Protein AF-A0AAU3N3F1-F1 (afdb_monomer)

Radius of gyration: 22.16 Å; Cα contacts (8 Å, |Δi|>4): 109; chains: 1; bounding box: 64×42×66 Å

pLDDT: mean 71.89, std 18.82, range [40.84, 93.44]

Sequence (134 aa):
MQTSRNPLARDHHVSRGAIRTAVADLLPEYTAADPPDALAPELPVVLDMPGKIADFLRASDLDDAERATLDQGVTVRRGQGYTLRVTAPPAIHRRLLDLCQSLDGTPGTSAVPAQRKARREYENRVNALATDTL

Structure (mmCIF, N/CA/C/O backbone):
data_AF-A0AAU3N3F1-F1
#
_entry.id   AF-A0AAU3N3F1-F1
#
loop_
_atom_site.group_PDB
_atom_site.id
_atom_site.type_symbol
_atom_site.label_atom_id
_atom_site.label_alt_id
_atom_site.label_comp_id
_atom_site.label_asym_id
_atom_site.label_entity_id
_atom_site.label_seq_id
_atom_site.pdbx_PDB_ins_code
_atom_site.Cartn_x
_atom_site.Cartn_y
_atom_site.Cartn_z
_atom_site.occupancy
_atom_site.B_iso_or_equiv
_atom_site.auth_seq_id
_atom_site.auth_comp_id
_atom_site.auth_asym_id
_atom_site.auth_atom_id
_atom_site.pdbx_PDB_model_num
ATOM 1 N N . MET A 1 1 ? -43.283 -17.626 -46.215 1.00 41.75 1 MET A N 1
ATOM 2 C CA . MET A 1 1 ? -41.964 -17.757 -46.868 1.00 41.75 1 MET A CA 1
ATOM 3 C C . MET A 1 1 ? -40.960 -16.935 -46.072 1.00 41.75 1 MET A C 1
ATOM 5 O O . MET A 1 1 ? -41.232 -15.772 -45.834 1.00 41.75 1 MET A O 1
ATOM 9 N N . GLN A 1 2 ? -39.887 -17.588 -45.612 1.00 44.38 2 GLN A N 1
ATOM 10 C CA . GLN A 1 2 ? -38.585 -17.046 -45.180 1.00 44.38 2 GLN A CA 1
ATOM 11 C C . GLN A 1 2 ? -38.541 -15.739 -44.365 1.00 44.38 2 GLN A C 1
ATOM 13 O O . GLN A 1 2 ? -38.460 -14.649 -44.919 1.00 44.38 2 GLN A O 1
ATOM 18 N N . THR A 1 3 ? -38.398 -15.870 -43.043 1.00 50.00 3 THR A N 1
ATOM 19 C CA . THR A 1 3 ? -37.544 -14.961 -42.267 1.00 50.00 3 THR A CA 1
ATOM 20 C C . THR A 1 3 ? -36.152 -15.583 -42.152 1.00 50.00 3 THR A C 1
ATOM 22 O O . THR A 1 3 ? -35.981 -16.787 -41.959 1.00 50.00 3 THR A O 1
ATOM 25 N N . SER A 1 4 ? -35.154 -14.751 -42.414 1.00 49.06 4 SER A N 1
ATOM 26 C CA . SER A 1 4 ? -33.762 -15.117 -42.638 1.00 49.06 4 SER A CA 1
ATOM 27 C C . SER A 1 4 ? -32.992 -15.282 -41.319 1.00 49.06 4 SER A C 1
ATOM 29 O O . SER A 1 4 ? -33.052 -14.415 -40.457 1.00 49.06 4 SER A O 1
ATOM 31 N N . ARG A 1 5 ? -32.280 -16.412 -41.214 1.00 48.22 5 ARG A N 1
ATOM 32 C CA . ARG A 1 5 ? -30.962 -16.671 -40.585 1.00 48.22 5 ARG A CA 1
ATOM 33 C C . ARG A 1 5 ? -30.561 -15.954 -39.269 1.00 48.22 5 ARG A C 1
ATOM 35 O O . ARG A 1 5 ? -30.106 -14.823 -39.292 1.00 48.22 5 ARG A O 1
ATOM 42 N N . ASN A 1 6 ? -30.616 -16.751 -38.190 1.00 43.47 6 ASN A N 1
ATOM 43 C CA . ASN A 1 6 ? -29.644 -17.073 -37.110 1.00 43.47 6 ASN A CA 1
ATOM 44 C C . ASN A 1 6 ? -28.723 -15.996 -36.446 1.00 43.47 6 ASN A C 1
ATOM 46 O O . ASN A 1 6 ? -28.201 -15.117 -37.123 1.00 43.47 6 ASN A O 1
ATOM 50 N N . PRO A 1 7 ? -28.441 -16.137 -35.125 1.00 50.94 7 PRO A N 1
ATOM 51 C CA . PRO A 1 7 ? -27.949 -15.125 -34.198 1.00 50.94 7 PRO A CA 1
ATOM 52 C C . PRO A 1 7 ? -26.419 -15.088 -34.104 1.00 50.94 7 PRO A C 1
ATOM 54 O O . PRO A 1 7 ? -25.727 -16.044 -34.457 1.00 50.94 7 PRO A O 1
ATOM 57 N N . LEU A 1 8 ? -25.897 -14.022 -33.500 1.00 47.75 8 LEU A N 1
ATOM 58 C CA . LEU A 1 8 ? -24.542 -14.000 -32.958 1.00 47.75 8 LEU A CA 1
ATOM 59 C C . LEU A 1 8 ? -24.603 -13.595 -31.487 1.00 47.75 8 LEU A C 1
ATOM 61 O O . LEU A 1 8 ? -24.476 -12.431 -31.124 1.00 47.75 8 LEU A O 1
ATOM 65 N N . ALA A 1 9 ? -24.806 -14.611 -30.652 1.00 47.28 9 ALA A N 1
ATOM 66 C CA . ALA A 1 9 ? -24.229 -14.641 -29.321 1.00 47.28 9 ALA A CA 1
ATOM 67 C C . ALA A 1 9 ?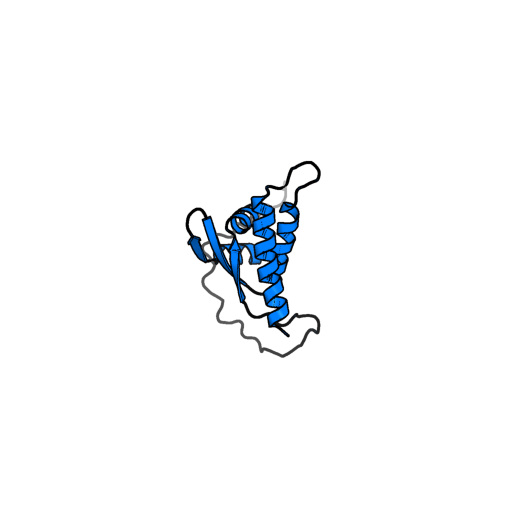 -22.701 -14.683 -29.452 1.00 47.28 9 ALA A C 1
ATOM 69 O O . ALA A 1 9 ? -22.184 -15.359 -30.345 1.00 47.28 9 ALA A O 1
ATOM 70 N N . ARG A 1 10 ? -22.001 -14.012 -28.537 1.00 49.62 10 ARG A N 1
ATOM 71 C CA . ARG A 1 10 ? -20.691 -14.429 -28.022 1.00 49.62 10 ARG A CA 1
ATOM 72 C C . ARG A 1 10 ? -20.451 -13.725 -26.693 1.00 49.62 10 ARG A C 1
ATOM 74 O O . ARG A 1 10 ? -19.750 -12.725 -26.596 1.00 49.62 10 ARG A O 1
ATOM 81 N N . ASP A 1 11 ? -21.074 -14.305 -25.674 1.00 46.66 11 ASP A N 1
ATOM 82 C CA . ASP A 1 11 ? -20.515 -14.364 -24.332 1.00 46.66 11 ASP A CA 1
ATOM 83 C C . ASP A 1 11 ? -19.051 -14.801 -24.428 1.00 46.66 11 ASP A C 1
ATOM 85 O O . ASP A 1 11 ? -18.750 -15.925 -24.839 1.00 46.66 11 ASP A O 1
ATOM 89 N N . HIS A 1 12 ? -18.123 -13.930 -24.045 1.00 51.97 12 HIS A N 1
ATOM 90 C CA . HIS A 1 12 ? -16.752 -14.348 -23.785 1.00 51.97 12 HIS A CA 1
ATOM 91 C C . HIS A 1 12 ? -16.659 -14.858 -22.346 1.00 51.97 12 HIS A C 1
ATOM 93 O O . HIS A 1 12 ? -16.124 -14.207 -21.452 1.00 51.97 12 HIS A O 1
ATOM 99 N N . HIS A 1 13 ? -17.196 -16.061 -22.130 1.00 43.12 13 HIS A N 1
ATOM 100 C CA . HIS A 1 13 ? -16.900 -16.859 -20.948 1.00 43.12 13 HIS A CA 1
ATOM 101 C C . HIS A 1 13 ? -15.505 -17.469 -21.107 1.00 43.12 13 HIS A C 1
ATOM 103 O O . HIS A 1 13 ? -15.346 -18.577 -21.618 1.00 43.12 13 HIS A O 1
ATOM 109 N N . VAL A 1 14 ? -14.472 -16.734 -20.696 1.00 43.12 14 VAL A N 1
ATOM 110 C CA . VAL A 1 14 ? -13.128 -17.310 -20.606 1.00 43.12 14 VAL A CA 1
ATOM 111 C C . VAL A 1 14 ? -12.999 -17.985 -19.242 1.00 43.12 14 VAL A C 1
ATOM 113 O O . VAL A 1 14 ? -12.833 -17.342 -18.206 1.00 43.12 14 VAL A O 1
ATOM 116 N N . SER A 1 15 ? -13.149 -19.309 -19.245 1.00 44.00 15 SER A N 1
ATOM 117 C CA . SER A 1 15 ? -13.001 -20.169 -18.074 1.00 44.00 15 SER A CA 1
ATOM 118 C C . SER A 1 15 ? -11.569 -20.128 -17.524 1.00 44.00 15 SER A C 1
ATOM 120 O O . SER A 1 15 ? -10.594 -20.317 -18.251 1.00 44.00 15 SER A O 1
ATOM 122 N N . ARG A 1 16 ? -11.451 -19.979 -16.198 1.00 49.72 16 ARG A N 1
ATOM 123 C CA . ARG A 1 16 ? -10.208 -19.921 -15.393 1.00 49.72 16 ARG A CA 1
ATOM 124 C C . ARG A 1 16 ? -9.304 -21.179 -15.446 1.00 49.72 16 ARG A C 1
ATOM 126 O O . ARG A 1 16 ? -8.390 -21.303 -14.640 1.00 49.72 16 ARG A O 1
ATOM 133 N N . GLY A 1 17 ? -9.537 -22.112 -16.370 1.00 49.44 17 GLY A N 1
ATOM 134 C CA . GLY A 1 17 ? -8.784 -23.366 -16.518 1.00 49.44 17 GLY A CA 1
ATOM 135 C C . GLY A 1 17 ? -7.785 -23.413 -17.684 1.00 49.44 17 GLY A C 1
ATOM 136 O O . GLY A 1 17 ? -7.062 -24.397 -17.798 1.00 49.44 17 GLY A O 1
ATOM 137 N N . ALA A 1 18 ? -7.727 -22.388 -18.545 1.00 49.66 18 ALA A N 1
ATOM 138 C CA . ALA A 1 18 ? -7.015 -22.445 -19.832 1.00 49.66 18 ALA A CA 1
ATOM 139 C C . ALA A 1 18 ? -5.673 -21.680 -19.893 1.00 49.66 18 ALA A C 1
ATOM 141 O O . ALA A 1 18 ? -5.141 -21.463 -20.976 1.00 49.66 18 ALA A O 1
ATOM 142 N N . ILE A 1 19 ? -5.090 -21.280 -18.758 1.00 51.81 19 ILE A N 1
ATOM 143 C CA . ILE A 1 19 ? -3.745 -20.678 -18.725 1.00 51.81 19 ILE A CA 1
ATOM 144 C C . ILE A 1 19 ? -2.743 -21.768 -18.350 1.00 51.81 19 ILE A C 1
ATOM 146 O O . ILE A 1 19 ? -2.334 -21.839 -17.195 1.00 51.81 19 ILE A O 1
ATOM 150 N N . ARG A 1 20 ? -2.376 -22.669 -19.272 1.00 51.59 20 ARG A N 1
ATOM 151 C CA . ARG A 1 20 ? -1.234 -23.571 -19.006 1.00 51.59 20 ARG A CA 1
ATOM 152 C C . ARG A 1 20 ? -0.344 -23.983 -20.176 1.00 51.59 20 ARG A C 1
ATOM 154 O O . ARG A 1 20 ? 0.646 -24.658 -19.914 1.00 51.59 20 ARG A O 1
ATOM 161 N N . THR A 1 21 ? -0.568 -23.585 -21.430 1.00 51.22 21 THR A N 1
ATOM 162 C CA . THR A 1 21 ? 0.342 -24.032 -22.508 1.00 51.22 21 THR A CA 1
ATOM 163 C C . THR A 1 21 ? 0.382 -23.062 -23.686 1.00 51.22 21 THR A C 1
ATOM 165 O O . THR A 1 21 ? -0.436 -23.192 -24.585 1.00 51.22 21 THR A O 1
ATOM 168 N N . ALA A 1 22 ? 1.312 -22.095 -23.647 1.00 47.84 22 ALA A N 1
ATOM 169 C CA . ALA A 1 22 ? 1.989 -21.477 -24.811 1.00 47.84 22 ALA A CA 1
ATOM 170 C C . ALA A 1 22 ? 2.897 -20.286 -24.397 1.00 47.84 22 ALA A C 1
ATOM 172 O O . ALA A 1 22 ? 2.871 -19.236 -25.026 1.00 47.84 22 ALA A O 1
ATOM 173 N N . VAL A 1 23 ? 3.684 -20.403 -23.317 1.00 50.00 23 VAL A N 1
ATOM 174 C CA . VAL A 1 23 ? 4.625 -19.336 -22.880 1.00 50.00 23 VAL A CA 1
ATOM 175 C C . VAL A 1 23 ? 6.067 -19.591 -23.360 1.00 50.00 23 VAL A C 1
ATOM 177 O O . VAL A 1 23 ? 6.938 -18.758 -23.157 1.00 50.00 23 VAL A O 1
ATOM 180 N N . ALA A 1 24 ? 6.342 -20.716 -24.028 1.00 49.78 24 ALA A N 1
ATOM 181 C CA . ALA A 1 24 ? 7.714 -21.118 -24.357 1.00 49.78 24 ALA A CA 1
ATOM 182 C C . ALA A 1 24 ? 8.191 -20.795 -25.790 1.00 49.78 24 ALA A C 1
ATOM 184 O O . ALA A 1 24 ? 9.391 -20.860 -26.018 1.00 49.78 24 ALA A O 1
ATOM 185 N N . ASP A 1 25 ? 7.311 -20.406 -26.724 1.00 55.47 25 ASP A N 1
ATOM 186 C CA . ASP A 1 25 ? 7.674 -20.271 -28.154 1.00 55.47 25 ASP A CA 1
ATOM 187 C C . ASP A 1 25 ? 7.643 -18.836 -28.713 1.00 55.47 25 ASP A C 1
ATOM 189 O O . ASP A 1 25 ? 7.685 -18.640 -29.924 1.00 55.47 25 ASP A O 1
ATOM 193 N N . LEU A 1 26 ? 7.617 -17.802 -27.865 1.00 49.59 26 LEU A N 1
ATOM 194 C CA . LEU A 1 26 ? 7.734 -16.411 -28.327 1.00 49.59 26 LEU A CA 1
ATOM 195 C C . LEU A 1 26 ? 9.054 -15.777 -27.866 1.00 49.59 26 LEU A C 1
ATOM 197 O O . LEU A 1 26 ? 9.078 -14.836 -27.080 1.00 49.59 26 LEU A O 1
ATOM 201 N N . LEU A 1 27 ? 10.165 -16.298 -28.385 1.00 60.94 27 LEU A N 1
ATOM 202 C CA . LEU A 1 27 ? 11.418 -15.551 -28.492 1.00 60.94 27 LEU A CA 1
ATOM 203 C C . LEU A 1 27 ? 11.554 -15.010 -29.924 1.00 60.94 27 LEU A C 1
ATO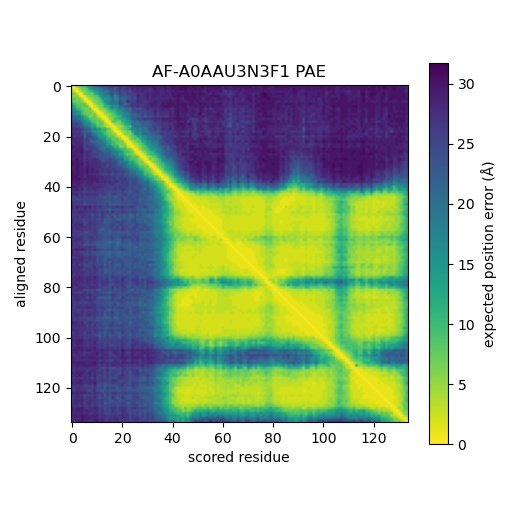M 205 O O . LEU A 1 27 ? 12.114 -15.700 -30.773 1.00 60.94 27 LEU A O 1
ATOM 209 N N . PRO A 1 28 ? 11.099 -13.781 -30.215 1.00 46.38 28 PRO A N 1
ATOM 210 C CA . PRO A 1 28 ? 11.700 -12.974 -31.254 1.00 46.38 28 PRO A CA 1
ATOM 211 C C . PRO A 1 28 ? 12.682 -12.002 -30.592 1.00 46.38 28 PRO A C 1
ATOM 213 O O . PRO A 1 28 ? 12.297 -11.121 -29.829 1.00 46.38 28 PRO A O 1
ATOM 216 N N . GLU A 1 29 ? 13.966 -12.246 -30.847 1.00 40.84 29 GLU A N 1
ATOM 217 C CA . GLU A 1 29 ? 15.014 -11.236 -31.033 1.00 40.84 29 GLU A CA 1
ATOM 218 C C . GLU A 1 29 ? 14.829 -9.924 -30.248 1.00 40.84 29 GLU A C 1
ATOM 220 O O . GLU A 1 29 ? 14.197 -8.972 -30.705 1.00 40.84 29 GLU A O 1
ATOM 225 N N . TYR A 1 30 ? 15.473 -9.860 -29.080 1.00 42.75 30 TYR A N 1
ATOM 226 C CA . TYR A 1 30 ? 15.733 -8.638 -28.319 1.00 42.75 30 TYR A CA 1
ATOM 227 C C . TYR A 1 30 ? 16.604 -7.682 -29.156 1.00 42.75 30 TYR A C 1
ATOM 229 O O . TYR A 1 30 ? 17.821 -7.599 -28.994 1.00 42.75 30 TYR A O 1
ATOM 237 N N . THR A 1 31 ? 15.984 -6.988 -30.108 1.00 40.84 31 THR A N 1
ATOM 238 C CA . THR A 1 31 ? 16.568 -5.823 -30.763 1.00 40.84 31 THR A CA 1
ATOM 239 C C . THR A 1 31 ? 16.398 -4.655 -29.807 1.00 40.84 31 THR A C 1
ATOM 241 O O . THR A 1 31 ? 15.283 -4.226 -29.519 1.00 40.84 31 THR A O 1
ATOM 244 N N . ALA A 1 32 ? 17.529 -4.167 -29.305 1.00 48.53 32 ALA A N 1
ATOM 245 C CA . ALA A 1 32 ? 17.656 -2.909 -28.596 1.00 48.53 32 ALA A CA 1
ATOM 246 C C . ALA A 1 32 ? 17.107 -1.763 -29.463 1.00 48.53 32 ALA A C 1
ATOM 248 O O . ALA A 1 32 ? 17.807 -1.211 -30.307 1.00 48.53 32 ALA A O 1
ATOM 249 N N . ALA A 1 33 ? 15.839 -1.425 -29.261 1.00 41.78 33 ALA A N 1
ATOM 250 C CA . ALA A 1 33 ? 15.269 -0.149 -29.646 1.00 41.78 33 ALA A CA 1
ATOM 251 C C . ALA A 1 33 ? 14.945 0.567 -28.340 1.00 41.78 33 ALA A C 1
ATOM 253 O O . ALA A 1 33 ? 13.926 0.287 -27.721 1.00 41.78 33 ALA A O 1
ATOM 254 N N . ASP A 1 34 ? 15.881 1.408 -27.910 1.00 43.31 34 ASP A N 1
ATOM 255 C CA . ASP A 1 34 ? 15.722 2.402 -26.855 1.00 43.31 34 ASP A CA 1
ATOM 256 C C . ASP A 1 34 ? 14.543 3.330 -27.200 1.00 43.31 34 ASP A C 1
ATOM 258 O O . ASP A 1 34 ? 14.624 4.076 -28.182 1.00 43.31 34 ASP A O 1
ATOM 262 N N . PRO A 1 35 ? 13.425 3.294 -26.455 1.00 47.47 35 PRO A N 1
ATOM 263 C CA . PRO A 1 35 ? 12.502 4.410 -26.403 1.00 47.47 35 PRO A CA 1
ATOM 264 C C . PRO A 1 35 ? 13.052 5.371 -25.338 1.00 47.47 35 PRO A C 1
ATOM 266 O O . PRO A 1 35 ? 13.094 4.980 -24.169 1.00 47.47 35 PRO A O 1
ATOM 269 N N . PRO A 1 36 ? 13.377 6.638 -25.654 1.00 46.12 36 PRO A N 1
ATOM 270 C CA . PRO A 1 36 ? 13.883 7.598 -24.666 1.00 46.12 36 PRO A CA 1
ATOM 271 C C . PRO A 1 36 ? 12.820 8.064 -23.641 1.00 46.12 36 PRO A C 1
ATOM 273 O O . PRO A 1 36 ? 12.958 9.129 -23.054 1.00 46.12 36 PRO A O 1
ATOM 276 N N . ASP A 1 37 ? 11.774 7.264 -23.414 1.00 43.38 37 ASP A N 1
ATOM 277 C CA . ASP A 1 37 ? 10.725 7.453 -22.403 1.00 43.38 37 ASP A CA 1
ATOM 278 C C . ASP A 1 37 ? 10.330 6.143 -21.686 1.00 43.38 37 ASP A C 1
ATOM 280 O O . ASP A 1 37 ? 9.437 6.128 -20.835 1.00 43.38 37 ASP A O 1
ATOM 284 N N . ALA A 1 38 ? 10.998 5.020 -21.976 1.00 46.75 38 ALA A N 1
ATOM 285 C CA . ALA A 1 38 ? 10.906 3.847 -21.121 1.00 46.75 38 ALA A CA 1
ATOM 286 C C . ALA A 1 38 ? 11.848 4.076 -19.937 1.00 46.75 38 ALA A C 1
ATOM 288 O O . ALA A 1 38 ? 13.026 3.731 -20.008 1.00 46.75 38 ALA A O 1
ATOM 289 N N . LEU A 1 39 ? 11.335 4.695 -18.864 1.00 50.25 39 LEU A N 1
ATOM 290 C CA . LEU A 1 39 ? 11.991 4.695 -17.553 1.00 50.25 39 LEU A CA 1
ATOM 291 C C . LEU A 1 39 ? 12.556 3.290 -17.334 1.00 50.25 39 LEU A C 1
ATOM 293 O O . LEU A 1 39 ? 11.783 2.329 -17.275 1.00 50.25 39 LEU A O 1
ATOM 297 N N . ALA A 1 40 ? 13.889 3.172 -17.315 1.00 51.25 40 ALA A N 1
ATOM 298 C CA . ALA A 1 40 ? 14.577 1.906 -17.110 1.00 51.25 40 ALA A CA 1
ATOM 299 C C . ALA A 1 40 ? 13.874 1.159 -15.970 1.00 51.25 40 ALA A C 1
ATOM 301 O O . ALA A 1 40 ? 13.530 1.822 -14.988 1.00 51.25 40 ALA A O 1
ATOM 302 N N . PRO A 1 41 ? 13.600 -0.155 -16.094 1.00 57.06 41 PRO A N 1
ATOM 303 C CA . PRO A 1 41 ? 12.832 -0.882 -15.093 1.00 57.06 41 PRO A CA 1
ATOM 304 C C . PRO A 1 41 ? 13.493 -0.682 -13.731 1.00 57.06 41 PRO A C 1
ATOM 306 O O . PRO A 1 41 ? 14.547 -1.257 -13.452 1.00 57.06 41 PRO A O 1
ATOM 309 N N . GLU A 1 42 ? 12.909 0.212 -12.925 1.00 67.81 42 GLU A N 1
ATOM 310 C CA . GLU A 1 42 ? 13.472 0.577 -11.636 1.00 67.81 42 GLU A CA 1
ATOM 311 C C . GLU A 1 42 ? 13.496 -0.711 -10.809 1.00 67.81 42 GLU A C 1
ATOM 313 O O . GLU A 1 42 ? 12.480 -1.411 -10.700 1.00 67.81 42 GLU A O 1
ATOM 318 N N . LEU A 1 43 ? 14.675 -1.068 -10.295 1.00 81.06 43 LEU A N 1
ATOM 319 C CA . LEU A 1 43 ? 14.863 -2.338 -9.606 1.00 81.06 43 LEU A CA 1
ATOM 320 C C . LEU A 1 43 ? 13.846 -2.458 -8.460 1.00 81.06 43 LEU A C 1
ATOM 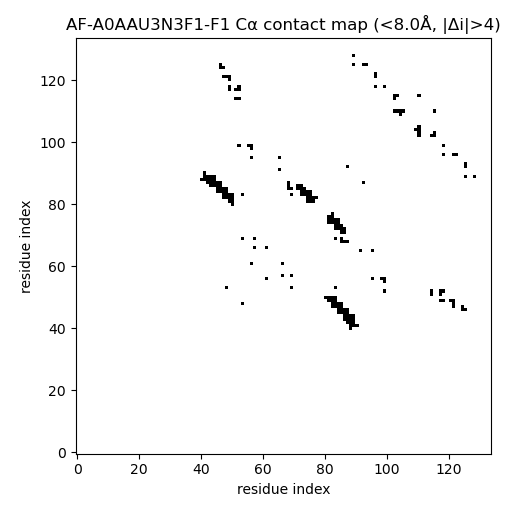322 O O . LEU A 1 43 ? 13.675 -1.496 -7.706 1.00 81.06 43 LEU A O 1
ATOM 326 N N . PRO A 1 44 ? 13.165 -3.609 -8.307 1.00 86.62 44 PRO A N 1
ATOM 327 C CA . PRO A 1 44 ? 12.231 -3.797 -7.211 1.00 86.62 44 PRO A CA 1
ATOM 328 C C . PRO A 1 44 ? 12.928 -3.607 -5.866 1.00 86.62 44 PRO A C 1
ATOM 330 O O . PRO A 1 44 ? 13.936 -4.250 -5.574 1.00 86.62 44 PRO A O 1
ATOM 333 N N . VAL A 1 45 ? 12.360 -2.743 -5.034 1.00 87.38 45 VAL A N 1
ATOM 334 C CA . VAL A 1 45 ? 12.841 -2.456 -3.686 1.00 87.38 45 VAL A CA 1
ATOM 335 C C . VAL A 1 45 ? 11.849 -2.980 -2.667 1.00 87.38 45 VAL A C 1
ATOM 337 O O . VAL A 1 45 ? 10.648 -3.070 -2.916 1.00 87.38 45 VAL A O 1
ATOM 340 N N . VAL A 1 46 ? 12.363 -3.361 -1.503 1.00 91.25 46 VAL A N 1
ATOM 341 C CA . VAL A 1 46 ? 11.543 -3.872 -0.409 1.00 91.25 46 VAL A CA 1
ATOM 342 C C . VAL A 1 46 ? 11.211 -2.722 0.530 1.00 91.25 46 VAL A C 1
ATOM 344 O O . VAL A 1 46 ? 12.096 -2.195 1.202 1.00 91.25 46 VAL A O 1
ATOM 347 N N . LEU A 1 47 ? 9.932 -2.370 0.630 1.00 90.69 47 LEU A N 1
ATOM 348 C CA . LEU A 1 47 ? 9.439 -1.394 1.591 1.00 90.69 47 LEU A CA 1
ATOM 349 C C . LEU A 1 47 ? 8.447 -2.013 2.561 1.00 90.69 47 LEU A C 1
ATOM 351 O O . LEU A 1 47 ? 7.493 -2.696 2.191 1.00 90.69 47 LEU A O 1
ATOM 355 N N . ASP A 1 48 ? 8.637 -1.696 3.836 1.00 91.69 48 ASP A N 1
ATOM 356 C CA . ASP A 1 48 ? 7.647 -2.002 4.851 1.00 91.69 48 ASP A CA 1
ATOM 357 C C . ASP A 1 48 ? 6.528 -0.944 4.778 1.00 91.69 48 ASP A C 1
ATOM 359 O O . ASP A 1 48 ? 6.764 0.263 4.864 1.00 91.69 48 ASP A O 1
ATOM 363 N N . MET A 1 49 ? 5.289 -1.396 4.649 1.00 91.75 49 MET A N 1
ATOM 364 C CA . MET A 1 49 ? 4.079 -0.583 4.621 1.00 91.75 49 MET A CA 1
ATOM 365 C C . MET A 1 49 ? 3.307 -0.771 5.934 1.00 91.75 49 MET A C 1
ATOM 367 O O . MET A 1 49 ? 3.084 -1.908 6.360 1.00 91.75 49 MET A O 1
ATOM 371 N N . PRO A 1 50 ? 2.871 0.301 6.614 1.00 90.44 50 PRO A N 1
ATOM 372 C CA . PRO A 1 50 ? 2.028 0.169 7.798 1.00 90.44 50 PRO A CA 1
ATOM 373 C C . PRO A 1 50 ? 0.701 -0.530 7.479 1.00 90.44 50 PRO A C 1
ATOM 375 O O . PRO A 1 50 ? 0.050 -0.203 6.490 1.00 90.44 50 PRO A O 1
ATOM 378 N N . GLY A 1 51 ? 0.246 -1.438 8.347 1.00 88.38 51 GLY A N 1
ATOM 379 C CA . GLY A 1 51 ? -0.967 -2.228 8.105 1.00 88.38 51 GLY A CA 1
ATOM 380 C C . GLY A 1 51 ? -2.223 -1.388 7.864 1.00 88.38 51 GLY A C 1
ATOM 381 O O . GLY A 1 51 ? -3.039 -1.742 7.031 1.00 88.38 51 GLY A O 1
ATOM 382 N N . LYS A 1 52 ? -2.333 -0.207 8.489 1.00 88.06 52 LYS A N 1
ATOM 383 C CA . LYS A 1 52 ? -3.435 0.736 8.224 1.00 88.06 52 LYS A CA 1
ATOM 384 C C . LYS A 1 52 ? -3.455 1.273 6.790 1.00 88.06 52 LYS A C 1
ATOM 386 O O . LYS A 1 52 ? -4.533 1.542 6.276 1.00 88.06 52 LYS A O 1
ATOM 391 N N . ILE A 1 53 ? -2.285 1.439 6.173 1.00 87.94 53 ILE A N 1
ATOM 392 C CA . ILE A 1 53 ? -2.154 1.850 4.771 1.00 87.94 53 ILE A CA 1
ATOM 393 C C . ILE A 1 53 ? -2.455 0.667 3.855 1.00 87.94 53 ILE A C 1
ATOM 395 O O . ILE A 1 53 ? -3.217 0.817 2.908 1.00 87.94 53 ILE A O 1
ATOM 399 N N . ALA A 1 54 ? -1.947 -0.521 4.187 1.00 90.75 54 ALA A N 1
ATOM 400 C CA . ALA A 1 54 ? -2.254 -1.740 3.444 1.00 90.75 54 ALA A CA 1
ATOM 401 C C . ALA A 1 54 ? -3.760 -2.061 3.444 1.00 90.75 54 ALA A C 1
ATOM 403 O O . ALA A 1 54 ? -4.316 -2.387 2.400 1.00 90.75 54 ALA A O 1
ATOM 404 N N . ASP A 1 55 ? -4.428 -1.935 4.594 1.00 89.12 55 ASP A N 1
ATOM 405 C CA . ASP A 1 55 ? -5.877 -2.122 4.724 1.00 89.12 55 ASP A CA 1
ATOM 406 C C . ASP A 1 55 ? -6.650 -1.105 3.873 1.00 89.12 55 ASP A C 1
ATOM 408 O O . ASP A 1 55 ? -7.610 -1.472 3.203 1.00 89.12 55 ASP A O 1
ATOM 412 N N . PHE A 1 56 ? -6.221 0.163 3.885 1.00 86.69 56 PHE A N 1
ATOM 413 C CA . PHE A 1 56 ? -6.836 1.213 3.076 1.00 86.69 56 PHE A CA 1
ATOM 414 C C . PHE A 1 56 ? -6.692 0.928 1.580 1.00 86.69 56 PHE A C 1
ATOM 416 O O . PHE A 1 56 ? -7.688 0.900 0.870 1.00 86.69 56 PHE A O 1
ATOM 423 N N . LEU A 1 57 ? -5.472 0.653 1.114 1.00 88.94 57 LEU A N 1
ATOM 424 C CA . LEU A 1 57 ? -5.198 0.411 -0.301 1.00 88.94 57 LEU A CA 1
ATOM 425 C C . LEU A 1 57 ? -5.935 -0.822 -0.829 1.00 88.94 57 LEU A C 1
ATOM 427 O O . LEU A 1 57 ? -6.442 -0.787 -1.940 1.00 88.94 57 LEU A O 1
ATOM 431 N N . ARG A 1 58 ? -6.070 -1.885 -0.025 1.00 89.06 58 ARG A N 1
ATOM 432 C CA . ARG A 1 58 ? -6.865 -3.065 -0.406 1.00 89.06 58 ARG A CA 1
ATOM 433 C C . ARG A 1 58 ? -8.360 -2.782 -0.559 1.00 89.06 58 ARG A C 1
ATOM 435 O O . ARG A 1 58 ? -9.036 -3.544 -1.243 1.00 89.06 58 ARG A O 1
ATOM 442 N N . ALA A 1 59 ? -8.876 -1.748 0.102 1.00 86.50 59 ALA A N 1
ATOM 443 C CA . ALA A 1 59 ? -10.265 -1.315 -0.023 1.00 86.50 59 ALA A CA 1
ATOM 444 C C . ALA A 1 59 ? -10.472 -0.270 -1.137 1.00 86.50 59 ALA A C 1
ATOM 446 O O . ALA A 1 59 ? -11.617 0.054 -1.447 1.00 86.50 59 ALA A O 1
ATOM 447 N N . SER A 1 60 ? -9.388 0.253 -1.714 1.00 84.75 60 SER A N 1
ATOM 448 C CA . SER A 1 60 ? -9.410 1.212 -2.819 1.00 84.75 60 SER A CA 1
ATOM 449 C C . SER A 1 60 ? -9.433 0.509 -4.178 1.00 84.75 60 SER A C 1
ATOM 451 O O . SER A 1 60 ? -9.034 -0.652 -4.310 1.00 84.75 60 SER A O 1
ATOM 453 N N . ASP A 1 61 ? -9.858 1.234 -5.211 1.00 84.31 61 ASP A N 1
ATOM 454 C CA . ASP A 1 61 ? -9.723 0.776 -6.592 1.00 84.31 61 ASP A CA 1
ATOM 455 C C . ASP A 1 61 ? -8.256 0.876 -7.029 1.00 84.31 61 ASP A C 1
ATOM 457 O O . ASP A 1 61 ? -7.720 1.966 -7.215 1.00 84.31 61 ASP A O 1
ATOM 461 N N . LEU A 1 62 ? -7.616 -0.291 -7.132 1.00 86.75 62 LEU A N 1
ATOM 462 C CA . LEU A 1 62 ? -6.239 -0.474 -7.589 1.00 86.75 62 LEU A CA 1
ATOM 463 C C . LEU A 1 62 ? -6.197 -1.095 -8.983 1.00 86.75 62 LEU A C 1
ATOM 465 O O . LEU A 1 62 ? -7.024 -1.964 -9.305 1.00 86.75 62 LEU A O 1
ATOM 469 N N . ASP A 1 63 ? -5.160 -0.747 -9.737 1.00 87.25 63 ASP A N 1
ATOM 470 C CA . ASP A 1 63 ? -4.800 -1.460 -10.959 1.00 87.25 63 ASP A CA 1
ATOM 471 C C . ASP A 1 63 ? -4.258 -2.865 -10.636 1.00 87.25 63 ASP A C 1
ATOM 473 O O . ASP A 1 63 ? -3.839 -3.171 -9.512 1.00 87.25 63 ASP A O 1
ATOM 477 N N . ASP A 1 64 ? -4.241 -3.755 -11.632 1.00 86.19 64 ASP A N 1
ATOM 478 C CA . ASP A 1 64 ? -3.838 -5.156 -11.439 1.00 86.19 64 ASP A CA 1
ATOM 479 C C . ASP A 1 64 ? -2.402 -5.302 -10.915 1.00 86.19 64 ASP A C 1
ATOM 481 O O . ASP A 1 64 ? -2.133 -6.164 -10.077 1.00 86.19 64 ASP A O 1
ATOM 485 N N . ALA A 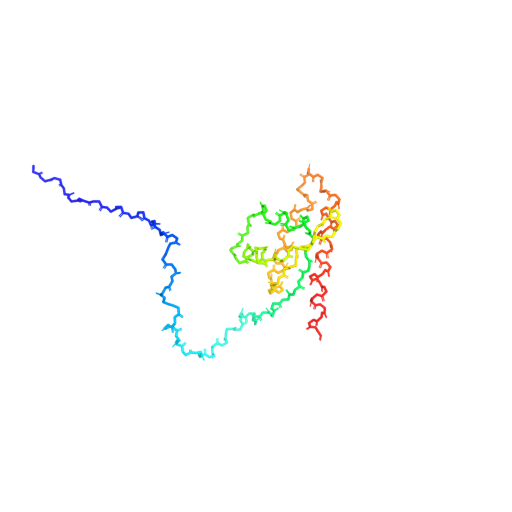1 65 ? -1.484 -4.433 -11.350 1.00 84.19 65 ALA A N 1
ATOM 486 C CA . ALA A 1 65 ? -0.091 -4.443 -10.901 1.00 84.19 65 ALA A CA 1
ATOM 487 C C . ALA A 1 65 ? 0.053 -4.054 -9.418 1.00 84.19 65 ALA A C 1
ATOM 489 O O . ALA A 1 65 ? 0.816 -4.672 -8.671 1.00 84.19 65 ALA A O 1
ATOM 490 N N . GLU A 1 66 ? -0.701 -3.051 -8.972 1.00 87.88 66 GLU A N 1
ATOM 491 C CA . GLU A 1 66 ? -0.713 -2.567 -7.588 1.00 87.88 66 GLU A CA 1
ATOM 492 C C . GLU A 1 66 ? -1.363 -3.593 -6.657 1.00 87.88 66 GLU A C 1
ATOM 494 O O . GLU A 1 66 ? -0.831 -3.904 -5.589 1.00 87.88 66 GLU A O 1
ATOM 499 N N . ARG A 1 67 ? -2.480 -4.187 -7.094 1.00 89.44 67 ARG A N 1
ATOM 500 C CA . ARG A 1 67 ? -3.160 -5.258 -6.360 1.00 89.44 67 ARG A CA 1
ATOM 501 C C . ARG A 1 67 ? -2.266 -6.489 -6.221 1.00 89.44 67 ARG A C 1
ATOM 503 O O . ARG A 1 67 ? -2.058 -6.958 -5.104 1.00 89.44 67 ARG A O 1
ATOM 510 N N . ALA A 1 68 ? -1.658 -6.948 -7.317 1.00 88.75 68 ALA A N 1
ATOM 511 C CA . ALA A 1 68 ? -0.716 -8.067 -7.293 1.00 88.75 68 ALA A CA 1
ATOM 512 C C . ALA A 1 68 ? 0.466 -7.801 -6.348 1.00 88.75 68 ALA A C 1
ATOM 514 O O . ALA A 1 68 ? 0.892 -8.693 -5.618 1.00 88.75 68 ALA A O 1
ATOM 515 N N . THR A 1 69 ? 0.952 -6.561 -6.307 1.00 90.69 69 THR A N 1
ATOM 516 C CA . THR A 1 69 ? 2.024 -6.128 -5.405 1.00 90.69 69 THR A CA 1
ATOM 517 C C . THR A 1 69 ? 1.629 -6.257 -3.924 1.00 90.69 69 THR A C 1
ATOM 519 O O . THR A 1 69 ? 2.416 -6.744 -3.109 1.00 90.69 69 THR A O 1
ATOM 522 N N . LEU A 1 70 ? 0.407 -5.861 -3.550 1.00 91.69 70 LEU A N 1
ATOM 523 C CA . LEU A 1 70 ? -0.089 -6.002 -2.172 1.00 91.69 70 LEU A CA 1
ATOM 524 C C . LEU A 1 70 ? -0.414 -7.452 -1.790 1.00 91.69 70 LEU A C 1
ATOM 526 O O . LEU A 1 70 ? -0.297 -7.807 -0.612 1.00 91.69 70 LEU A O 1
ATOM 530 N N . ASP A 1 71 ? -0.814 -8.268 -2.764 1.00 89.25 71 ASP A N 1
ATOM 531 C CA . ASP A 1 71 ? -1.115 -9.692 -2.586 1.00 89.25 71 ASP A CA 1
ATOM 532 C C . ASP A 1 71 ? 0.159 -10.532 -2.432 1.00 89.25 71 ASP A C 1
ATOM 534 O O . ASP A 1 71 ? 0.197 -11.465 -1.631 1.00 89.25 71 ASP A O 1
ATOM 538 N N . GLN A 1 72 ? 1.228 -10.167 -3.143 1.00 89.31 72 GLN A N 1
ATOM 539 C CA . GLN A 1 72 ? 2.565 -10.744 -2.970 1.00 89.31 72 GLN A CA 1
ATOM 540 C C . GLN A 1 72 ? 3.266 -10.245 -1.694 1.00 89.31 72 GLN A C 1
ATOM 542 O O . GLN A 1 72 ? 4.281 -10.807 -1.278 1.00 89.31 72 GLN A O 1
ATOM 547 N N . GLY A 1 73 ? 2.739 -9.192 -1.063 1.00 91.75 73 GLY A N 1
ATOM 548 C CA . GLY A 1 73 ? 3.300 -8.605 0.145 1.00 91.75 73 GLY A CA 1
ATOM 549 C C . GLY A 1 73 ? 3.290 -9.565 1.340 1.00 91.75 73 GLY A C 1
ATOM 550 O O . GLY A 1 73 ? 2.295 -10.223 1.647 1.00 91.75 73 GLY A O 1
ATOM 551 N N . VAL A 1 74 ? 4.391 -9.596 2.091 1.00 92.38 74 VAL A N 1
ATOM 552 C CA . VAL A 1 74 ? 4.539 -10.461 3.269 1.00 92.38 74 VAL A CA 1
ATOM 553 C C . VAL A 1 74 ? 4.079 -9.724 4.521 1.00 92.38 74 VAL A C 1
ATOM 555 O O . VAL A 1 74 ? 4.658 -8.718 4.927 1.00 92.38 74 VAL A O 1
ATOM 558 N N . THR A 1 75 ? 3.038 -10.231 5.178 1.00 92.38 75 THR A N 1
ATOM 559 C CA . THR A 1 75 ? 2.544 -9.641 6.429 1.00 92.38 75 THR A CA 1
ATOM 560 C C . THR A 1 75 ? 3.443 -10.023 7.606 1.00 92.38 75 THR A C 1
ATOM 562 O O . THR A 1 75 ? 3.546 -11.190 7.972 1.00 92.38 75 THR A O 1
ATOM 565 N N . VAL A 1 76 ? 4.040 -9.025 8.256 1.00 90.50 76 VAL A N 1
ATOM 566 C CA . VAL A 1 76 ? 4.832 -9.176 9.482 1.00 90.50 76 VAL A CA 1
ATOM 567 C C . VAL A 1 76 ? 4.017 -8.663 10.667 1.00 90.50 76 VAL A C 1
ATOM 569 O O . VAL A 1 76 ? 3.676 -7.481 10.748 1.00 90.50 76 VAL A O 1
ATOM 572 N N . ARG A 1 77 ? 3.694 -9.547 11.614 1.00 89.44 77 ARG A N 1
ATOM 573 C CA . ARG A 1 77 ? 2.974 -9.189 12.847 1.00 89.44 77 ARG A CA 1
ATOM 574 C C . ARG A 1 77 ? 3.920 -8.507 13.837 1.00 89.44 77 ARG A C 1
ATOM 576 O O . ARG A 1 77 ? 4.965 -9.061 14.170 1.00 89.44 77 ARG A O 1
ATOM 583 N N . ARG A 1 78 ? 3.542 -7.326 14.339 1.00 76.50 78 ARG A N 1
ATOM 584 C CA . ARG A 1 78 ? 4.281 -6.600 15.386 1.00 76.50 78 ARG A CA 1
ATOM 585 C C . ARG A 1 78 ? 3.315 -6.064 16.441 1.00 76.50 78 ARG A C 1
ATOM 587 O O . ARG A 1 78 ? 2.691 -5.021 16.261 1.00 76.50 78 ARG A O 1
ATOM 594 N N . GLY A 1 79 ? 3.202 -6.789 17.554 1.00 82.56 79 GLY A N 1
ATOM 595 C CA . GLY A 1 79 ? 2.328 -6.416 18.669 1.00 82.56 79 GLY A CA 1
ATOM 596 C C . GLY A 1 79 ? 0.871 -6.236 18.229 1.00 82.56 79 GLY A C 1
ATOM 597 O O . GLY A 1 79 ? 0.296 -7.120 17.600 1.00 82.56 79 GLY A O 1
ATOM 598 N N . GLN A 1 80 ? 0.286 -5.074 18.538 1.00 75.00 80 GLN A N 1
ATOM 599 C CA . GLN A 1 80 ? -1.110 -4.747 18.218 1.00 75.00 80 GLN A CA 1
ATOM 600 C C . GLN A 1 80 ? -1.344 -4.356 16.743 1.00 75.00 80 GLN A C 1
ATOM 602 O O . GLN A 1 80 ? -2.478 -4.102 16.342 1.00 75.00 80 GLN A O 1
ATOM 607 N N . GLY A 1 81 ? -0.289 -4.313 15.925 1.00 86.69 81 GLY A N 1
ATOM 608 C CA . GLY A 1 81 ? -0.359 -3.983 14.506 1.00 86.69 81 GLY A CA 1
ATOM 609 C C . GLY A 1 81 ? 0.363 -4.994 13.620 1.00 86.69 81 GLY A C 1
ATOM 610 O O . GLY A 1 81 ? 0.897 -6.016 14.062 1.00 86.69 81 GLY A O 1
ATOM 611 N N . TYR A 1 82 ? 0.376 -4.696 12.329 1.00 90.31 82 TYR A N 1
ATOM 612 C CA . TYR A 1 82 ? 1.179 -5.420 11.358 1.00 90.31 82 TYR A CA 1
ATOM 613 C C . TYR A 1 82 ? 1.811 -4.440 10.371 1.00 90.31 82 TYR A C 1
ATOM 615 O O . TYR A 1 82 ? 1.328 -3.319 10.191 1.00 90.31 82 TYR A O 1
ATOM 623 N N . THR A 1 83 ? 2.901 -4.867 9.749 1.00 91.12 83 THR A N 1
ATOM 624 C CA . THR A 1 83 ? 3.520 -4.193 8.608 1.00 91.12 83 THR A CA 1
ATOM 625 C C . THR A 1 83 ? 3.496 -5.149 7.429 1.00 91.12 83 THR A C 1
ATOM 627 O O . THR A 1 83 ? 3.841 -6.318 7.584 1.00 91.12 83 THR A O 1
ATOM 630 N N . LEU A 1 84 ? 3.068 -4.679 6.266 1.00 92.94 84 LEU A N 1
ATOM 631 C CA . LEU A 1 84 ? 3.125 -5.433 5.025 1.00 92.94 84 LEU A CA 1
ATOM 632 C C . LEU A 1 84 ? 4.451 -5.122 4.336 1.00 92.94 84 LEU A C 1
ATOM 634 O O . LEU A 1 84 ? 4.689 -3.982 3.960 1.00 92.94 84 LEU A O 1
ATOM 638 N N . ARG A 1 85 ? 5.320 -6.113 4.184 1.00 93.44 85 ARG A N 1
ATOM 639 C CA . ARG A 1 85 ? 6.563 -5.973 3.434 1.00 93.44 85 ARG A CA 1
ATOM 640 C C . ARG A 1 85 ? 6.268 -6.176 1.955 1.00 93.44 85 ARG A C 1
ATOM 642 O O . ARG A 1 85 ? 5.943 -7.283 1.537 1.00 93.44 85 ARG A O 1
ATOM 649 N N . VAL A 1 86 ? 6.349 -5.100 1.192 1.00 91.69 86 VAL A N 1
ATOM 650 C CA . VAL A 1 86 ? 6.002 -5.045 -0.226 1.00 91.69 86 VAL A CA 1
ATOM 651 C C . VAL A 1 86 ? 7.288 -4.940 -1.033 1.00 91.69 86 VAL A C 1
ATOM 653 O O . VAL A 1 86 ? 8.155 -4.145 -0.683 1.00 91.69 86 VAL A O 1
ATOM 656 N N . THR A 1 87 ? 7.414 -5.741 -2.089 1.00 91.69 87 THR A N 1
ATOM 657 C CA . THR A 1 87 ? 8.554 -5.675 -3.013 1.00 91.69 87 THR A CA 1
ATOM 658 C C . THR A 1 87 ? 8.047 -5.184 -4.356 1.00 91.69 87 THR A C 1
ATOM 660 O O . THR A 1 87 ? 7.300 -5.907 -5.010 1.00 91.69 87 THR A O 1
ATOM 663 N N . ALA A 1 88 ? 8.402 -3.964 -4.748 1.00 89.44 88 ALA A N 1
ATOM 664 C CA . ALA A 1 88 ? 7.934 -3.382 -6.000 1.00 89.44 88 ALA A CA 1
ATOM 665 C C . ALA A 1 88 ? 8.911 -2.331 -6.539 1.00 89.44 88 ALA A C 1
ATOM 667 O O . ALA A 1 88 ? 9.736 -1.812 -5.784 1.00 89.44 88 ALA A O 1
ATOM 668 N N . PRO A 1 89 ? 8.830 -1.982 -7.832 1.00 89.81 89 PRO A N 1
ATOM 669 C CA . PRO A 1 89 ? 9.531 -0.816 -8.355 1.00 89.81 89 PRO A CA 1
ATOM 670 C C . PRO A 1 89 ? 9.147 0.459 -7.574 1.00 89.81 89 PRO A C 1
ATOM 672 O O . PRO A 1 89 ? 7.968 0.624 -7.229 1.00 89.81 89 PRO A O 1
ATOM 675 N N . PRO A 1 90 ? 10.087 1.387 -7.313 1.00 87.25 90 PRO A N 1
ATOM 676 C CA . PRO A 1 90 ? 9.808 2.672 -6.670 1.00 87.25 90 PRO A CA 1
ATOM 677 C C . PRO A 1 90 ? 8.632 3.442 -7.296 1.00 87.25 90 PRO A C 1
ATOM 679 O O . PRO A 1 90 ? 7.843 4.040 -6.565 1.00 87.25 90 PRO A O 1
ATOM 682 N N . ALA A 1 91 ? 8.434 3.368 -8.615 1.00 86.38 91 ALA A N 1
ATOM 683 C CA . ALA A 1 91 ? 7.265 3.919 -9.302 1.00 86.38 91 ALA A CA 1
ATOM 684 C C . ALA A 1 91 ? 5.922 3.402 -8.745 1.00 86.38 91 ALA A C 1
ATOM 686 O O . ALA A 1 91 ? 5.015 4.199 -8.503 1.00 86.38 91 ALA A O 1
ATOM 687 N N . ILE A 1 92 ? 5.801 2.098 -8.468 1.00 89.19 92 ILE A N 1
ATOM 688 C CA . ILE A 1 92 ? 4.598 1.512 -7.850 1.00 89.19 92 ILE A CA 1
ATOM 689 C C . ILE A 1 92 ? 4.455 2.004 -6.409 1.00 89.19 92 ILE A C 1
ATOM 691 O O . ILE A 1 92 ? 3.363 2.367 -5.981 1.00 89.19 92 ILE A O 1
ATOM 695 N N . HIS A 1 93 ? 5.557 2.103 -5.662 1.00 90.19 93 HIS A N 1
ATOM 696 C CA . HIS A 1 93 ? 5.516 2.649 -4.306 1.00 90.19 93 HIS A CA 1
ATOM 697 C C . HIS A 1 93 ? 5.023 4.102 -4.259 1.00 90.19 93 HIS A C 1
ATOM 699 O O . HIS A 1 93 ? 4.238 4.437 -3.366 1.00 90.19 93 HIS A O 1
ATOM 705 N N . ARG A 1 94 ? 5.427 4.933 -5.231 1.00 89.31 94 ARG A N 1
ATOM 706 C CA . ARG A 1 94 ? 4.944 6.313 -5.409 1.00 89.31 94 ARG A CA 1
ATOM 707 C C . ARG A 1 94 ? 3.456 6.350 -5.767 1.00 89.31 94 ARG A C 1
ATOM 709 O O . ARG A 1 94 ? 2.713 7.085 -5.128 1.00 89.31 94 ARG A O 1
ATOM 716 N N . ARG A 1 95 ? 2.991 5.502 -6.691 1.00 89.75 95 ARG A N 1
ATOM 717 C CA . ARG A 1 95 ? 1.557 5.398 -7.029 1.00 89.75 95 ARG A CA 1
ATOM 718 C C . ARG A 1 95 ? 0.696 5.008 -5.830 1.00 89.75 95 ARG A C 1
ATOM 720 O O . ARG A 1 95 ? -0.289 5.679 -5.534 1.00 89.75 95 ARG A O 1
ATOM 727 N N . LEU A 1 96 ? 1.116 3.997 -5.067 1.00 89.94 96 LEU A N 1
ATOM 728 C CA . LEU A 1 96 ? 0.434 3.604 -3.831 1.00 89.94 96 LEU A CA 1
ATOM 729 C C . LEU A 1 96 ? 0.395 4.755 -2.809 1.00 89.94 96 LEU A C 1
ATOM 731 O O . LEU A 1 96 ? -0.589 4.908 -2.086 1.00 89.94 96 LEU A O 1
ATOM 735 N N . LEU A 1 97 ? 1.446 5.580 -2.741 1.00 89.50 97 LEU A N 1
ATOM 736 C CA . LEU A 1 97 ? 1.472 6.770 -1.890 1.00 89.50 97 LEU A CA 1
ATOM 737 C C . LEU A 1 97 ? 0.502 7.860 -2.384 1.00 89.50 97 LEU A C 1
ATOM 739 O O . LEU A 1 97 ? -0.193 8.455 -1.559 1.00 89.50 97 LEU A O 1
ATOM 743 N N . ASP A 1 98 ? 0.401 8.080 -3.696 1.00 88.44 98 ASP A N 1
ATOM 744 C CA . ASP A 1 98 ? -0.535 9.041 -4.293 1.00 88.44 98 ASP A CA 1
ATOM 745 C C . ASP A 1 98 ? -1.993 8.676 -3.995 1.00 88.44 98 ASP A C 1
ATOM 747 O O . ASP A 1 98 ? -2.783 9.527 -3.585 1.00 88.44 98 ASP A O 1
ATOM 751 N N . LEU A 1 99 ? -2.343 7.391 -4.084 1.00 86.50 99 LEU A N 1
ATOM 752 C CA . LEU A 1 99 ? -3.676 6.901 -3.716 1.00 86.50 99 LEU A CA 1
ATOM 753 C C . LEU A 1 99 ? -4.000 7.158 -2.236 1.00 86.50 99 LEU A C 1
ATOM 755 O O . LEU A 1 99 ? -5.151 7.417 -1.870 1.00 86.50 99 LEU A O 1
ATOM 759 N N . CYS A 1 100 ? -2.976 7.170 -1.378 1.00 84.75 100 CYS A N 1
ATOM 760 C CA . CYS A 1 100 ? -3.100 7.498 0.039 1.00 84.75 100 CYS A CA 1
ATOM 761 C C . CYS A 1 100 ? -3.265 9.002 0.325 1.00 84.75 100 CYS A C 1
ATOM 763 O O . CYS A 1 100 ? -3.443 9.372 1.487 1.00 84.75 100 CYS A O 1
ATOM 765 N N . GLN A 1 101 ? -3.228 9.894 -0.671 1.00 78.00 101 GLN A N 1
ATOM 766 C CA . GLN A 1 101 ? -3.530 11.318 -0.455 1.00 78.00 101 GLN A CA 1
ATOM 767 C C . GLN A 1 101 ? -4.982 11.516 0.009 1.00 78.00 101 GLN A C 1
ATOM 769 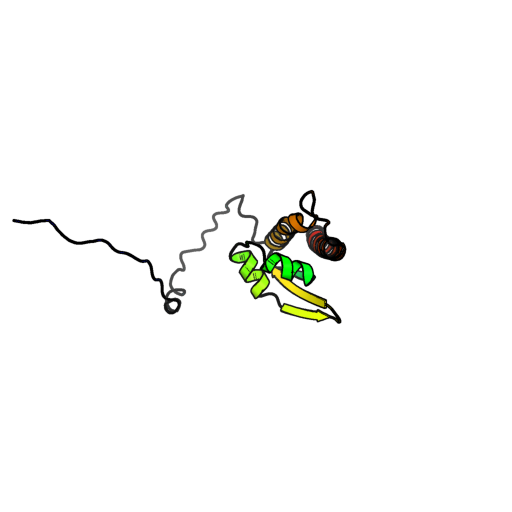O O . GLN A 1 101 ? -5.248 12.342 0.880 1.00 78.00 101 GLN A O 1
ATOM 774 N N . SER A 1 102 ? -5.901 10.674 -0.470 1.00 72.62 102 SER A N 1
ATOM 775 C CA . SER A 1 102 ? -7.320 10.674 -0.081 1.00 72.62 102 SER A CA 1
ATOM 776 C C . SER A 1 102 ? -7.572 10.378 1.413 1.00 72.62 102 SER A C 1
ATOM 778 O O . SER A 1 102 ? -8.624 10.732 1.944 1.00 72.62 102 SER A O 1
ATOM 780 N N . LEU A 1 103 ? -6.590 9.811 2.131 1.00 68.94 103 LEU A N 1
ATOM 781 C CA . LEU A 1 103 ? -6.648 9.584 3.585 1.00 68.94 103 LEU A CA 1
ATOM 782 C C . LEU A 1 103 ? -6.515 10.864 4.425 1.00 68.94 103 LEU A C 1
ATOM 784 O O . LEU A 1 103 ? -6.821 10.825 5.618 1.00 68.94 103 LEU A O 1
ATOM 788 N N . ASP A 1 104 ? -6.067 11.989 3.853 1.00 64.94 104 ASP A N 1
ATOM 789 C CA . ASP A 1 104 ? -5.979 13.273 4.578 1.00 64.94 104 ASP A CA 1
ATOM 790 C C . ASP A 1 104 ? -7.338 13.915 4.870 1.00 64.94 104 ASP A C 1
ATOM 792 O O . ASP A 1 104 ? -7.406 14.933 5.565 1.00 64.94 104 ASP A O 1
ATOM 796 N N . GLY A 1 105 ? -8.412 13.255 4.441 1.00 60.03 105 GLY A N 1
ATOM 797 C CA . GLY A 1 105 ? -9.783 13.651 4.688 1.00 60.03 105 GLY A CA 1
ATOM 798 C C . GLY A 1 105 ? -10.338 14.430 3.510 1.00 60.03 105 GLY A C 1
ATOM 799 O O . GLY A 1 105 ? -9.761 15.406 3.035 1.00 60.03 105 GLY A O 1
ATOM 800 N N . THR A 1 106 ? -11.512 14.012 3.059 1.00 56.12 106 THR A N 1
ATOM 801 C CA . THR A 1 106 ? -12.396 14.849 2.253 1.00 56.12 106 THR A CA 1
ATOM 802 C C . THR A 1 106 ? -12.834 16.041 3.115 1.00 56.12 106 THR A C 1
ATOM 804 O O . THR A 1 106 ? -13.072 15.844 4.314 1.00 56.12 106 THR A O 1
ATOM 807 N N . PRO A 1 107 ? -12.972 17.269 2.578 1.00 50.50 107 PRO A N 1
ATOM 808 C CA . PRO A 1 107 ? -13.509 18.393 3.343 1.00 50.50 107 PRO A CA 1
ATOM 809 C C . PRO A 1 107 ? -14.820 17.991 4.042 1.00 50.50 107 PRO A C 1
ATOM 811 O O . PRO A 1 107 ? -15.804 17.672 3.382 1.00 50.50 107 PRO A O 1
ATOM 814 N N . GLY A 1 108 ? -14.814 17.943 5.379 1.00 52.69 108 GLY A N 1
ATOM 815 C CA . GLY A 1 108 ? -15.966 17.527 6.193 1.00 52.69 108 GLY A CA 1
ATOM 816 C C . GLY A 1 108 ? -15.872 16.142 6.850 1.00 52.69 108 GLY A C 1
ATOM 817 O O . GLY A 1 108 ? -16.708 15.831 7.694 1.00 52.69 108 GLY A O 1
ATOM 818 N N . THR A 1 109 ? -14.857 15.322 6.553 1.00 52.28 109 THR A N 1
ATOM 819 C CA . THR A 1 109 ? -14.577 14.069 7.281 1.00 52.28 109 THR A CA 1
ATOM 820 C C . THR A 1 109 ? -13.216 14.177 7.962 1.00 52.28 109 THR A C 1
ATOM 822 O O . THR A 1 109 ? -12.187 14.296 7.304 1.00 52.28 109 THR A O 1
ATOM 825 N N . SER A 1 110 ? -13.193 14.189 9.296 1.00 54.50 110 SER A N 1
ATOM 826 C CA . SER A 1 110 ? -11.948 14.350 10.054 1.00 54.50 110 SER A CA 1
ATOM 827 C C . SER A 1 110 ? -11.022 13.156 9.800 1.00 54.50 110 SER A C 1
ATOM 829 O O . SER A 1 110 ? -11.348 12.029 10.173 1.00 54.50 110 SER A O 1
ATOM 831 N N . ALA A 1 111 ? -9.877 13.389 9.155 1.00 59.00 111 ALA A N 1
ATOM 832 C CA . 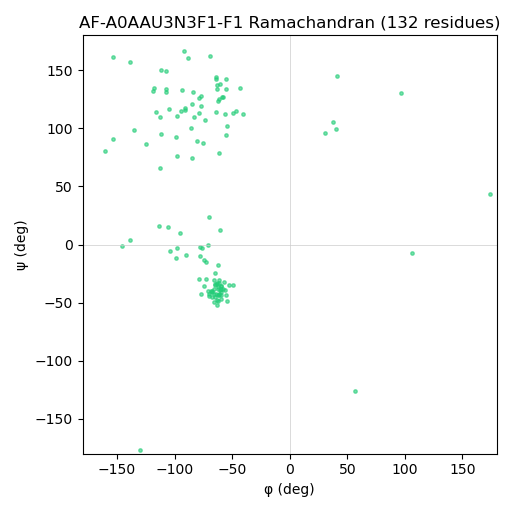ALA A 1 111 ? -8.885 12.347 8.917 1.00 59.00 111 ALA A CA 1
ATOM 833 C C . ALA A 1 111 ? -8.400 11.745 10.237 1.00 59.00 111 ALA A C 1
ATOM 835 O O . ALA A 1 111 ? -7.935 12.458 11.136 1.00 59.00 111 ALA A O 1
ATOM 836 N N . VAL A 1 112 ? -8.476 10.417 10.350 1.00 69.62 112 VAL A N 1
ATOM 837 C CA . VAL A 1 112 ? -8.130 9.707 11.583 1.00 69.62 112 VAL A CA 1
ATOM 838 C C . VAL A 1 112 ? -6.642 9.953 11.888 1.00 69.62 112 VAL A C 1
ATOM 840 O O . VAL A 1 112 ? -5.790 9.631 11.056 1.00 69.62 112 VAL A O 1
ATOM 843 N N . PRO A 1 113 ? -6.262 10.481 13.070 1.00 76.31 113 PRO A N 1
ATOM 844 C CA . PRO A 1 113 ? -4.865 10.811 13.386 1.00 76.31 113 PRO A CA 1
ATOM 845 C C . PRO A 1 113 ? -3.874 9.656 13.161 1.00 76.31 113 PRO A C 1
ATOM 847 O O . PRO A 1 113 ? -2.749 9.871 12.710 1.00 76.31 113 PRO A O 1
ATOM 850 N N . ALA A 1 114 ? -4.310 8.419 13.415 1.00 74.06 114 ALA A N 1
ATOM 851 C CA . ALA A 1 114 ? -3.520 7.215 13.176 1.00 74.06 114 ALA A CA 1
ATOM 852 C C . ALA A 1 114 ? -3.209 6.973 11.684 1.00 74.06 114 ALA A C 1
ATOM 854 O O . ALA A 1 114 ? -2.116 6.510 11.365 1.00 74.06 114 ALA A O 1
ATOM 855 N N . GLN A 1 115 ? -4.131 7.309 10.774 1.00 78.94 115 GLN A N 1
ATOM 856 C CA . GLN A 1 115 ? -3.940 7.163 9.326 1.00 78.94 115 GLN A CA 1
ATOM 857 C C . GLN A 1 115 ? -2.923 8.173 8.796 1.00 78.94 115 GLN A C 1
ATOM 859 O O . GLN A 1 115 ? -1.996 7.785 8.090 1.00 78.94 115 GLN A O 1
ATOM 864 N N . ARG A 1 116 ? -3.016 9.442 9.218 1.00 82.31 116 ARG A N 1
ATOM 865 C CA . ARG A 1 116 ? -2.032 10.474 8.846 1.00 82.31 116 ARG A CA 1
ATOM 866 C C . ARG A 1 116 ? -0.620 10.111 9.297 1.00 82.31 116 ARG A C 1
ATOM 868 O O . ARG A 1 116 ? 0.334 10.293 8.545 1.00 82.31 116 ARG A O 1
ATOM 875 N N . LYS A 1 117 ? -0.475 9.556 10.507 1.00 86.00 117 LYS A N 1
ATOM 876 C CA . LYS A 1 117 ? 0.821 9.059 10.995 1.00 8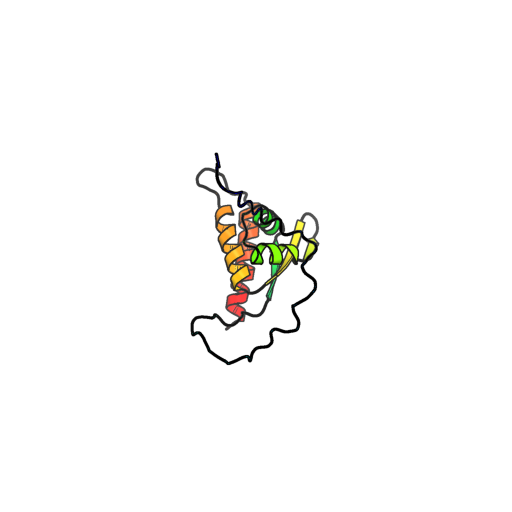6.00 117 LYS A CA 1
ATOM 877 C C . LYS A 1 117 ? 1.339 7.902 10.138 1.00 86.00 117 LYS A C 1
ATOM 879 O O . LYS A 1 117 ? 2.493 7.932 9.729 1.00 86.00 117 LYS A O 1
ATOM 884 N N . ALA A 1 118 ? 0.489 6.919 9.851 1.00 86.38 118 ALA A N 1
ATOM 885 C CA . ALA A 1 118 ? 0.858 5.772 9.031 1.00 86.38 118 ALA A CA 1
ATOM 886 C C . ALA A 1 118 ? 1.253 6.187 7.602 1.00 86.38 118 ALA A C 1
ATOM 888 O O . ALA A 1 118 ? 2.227 5.667 7.063 1.00 86.38 118 ALA A O 1
ATOM 889 N N . ARG A 1 119 ? 0.564 7.171 7.008 1.00 86.81 119 ARG A N 1
ATOM 890 C CA . ARG A 1 119 ? 0.937 7.689 5.689 1.00 86.81 119 ARG A CA 1
ATOM 891 C C . ARG A 1 119 ? 2.286 8.386 5.729 1.00 86.81 119 ARG A C 1
ATOM 893 O O . ARG A 1 119 ? 3.138 8.046 4.924 1.00 86.81 119 ARG A O 1
ATOM 900 N N . ARG A 1 120 ? 2.505 9.293 6.688 1.00 88.38 120 ARG A N 1
ATOM 901 C CA . ARG A 1 120 ? 3.799 9.980 6.854 1.00 88.38 120 ARG A CA 1
ATOM 902 C C . ARG A 1 120 ? 4.951 8.997 7.020 1.00 88.38 120 ARG A C 1
ATOM 904 O O . ARG A 1 120 ? 6.031 9.209 6.491 1.00 88.38 120 ARG A O 1
ATOM 911 N N . GLU A 1 121 ? 4.726 7.914 7.754 1.00 88.81 121 GLU A N 1
ATOM 912 C CA . GLU A 1 121 ? 5.728 6.866 7.915 1.00 88.81 121 GLU A CA 1
ATOM 913 C C . GLU A 1 121 ? 6.047 6.161 6.591 1.00 88.81 121 GLU A C 1
ATOM 915 O O . GLU A 1 121 ? 7.218 5.935 6.298 1.00 88.81 121 GLU A O 1
ATOM 920 N N . TYR A 1 122 ? 5.035 5.852 5.777 1.00 89.38 122 TYR A N 1
ATOM 921 C CA . TYR A 1 122 ? 5.243 5.269 4.451 1.00 89.38 122 TYR A CA 1
ATOM 922 C C . TYR A 1 122 ? 5.906 6.259 3.481 1.00 89.38 122 TYR A C 1
ATOM 924 O O . TYR A 1 122 ? 6.888 5.912 2.838 1.00 89.38 122 TYR A O 1
ATOM 932 N N . GLU A 1 123 ? 5.447 7.508 3.454 1.00 90.50 123 GLU A N 1
ATOM 933 C CA . GLU A 1 123 ? 6.023 8.614 2.681 1.00 90.50 123 GLU A CA 1
ATOM 934 C C . GLU A 1 123 ? 7.510 8.810 2.985 1.00 90.50 123 GLU A C 1
ATOM 936 O O . GLU A 1 123 ? 8.328 8.834 2.072 1.00 90.50 123 GLU A O 1
ATOM 941 N N . ASN A 1 124 ? 7.890 8.851 4.265 1.00 90.06 124 ASN A N 1
ATOM 942 C CA . ASN A 1 124 ? 9.290 8.968 4.669 1.00 90.06 124 ASN A CA 1
ATOM 943 C C . ASN A 1 124 ? 10.143 7.801 4.153 1.00 90.06 124 ASN A C 1
ATOM 945 O O . ASN A 1 124 ? 11.289 8.007 3.760 1.00 90.06 124 ASN A O 1
ATOM 949 N N . ARG A 1 125 ? 9.595 6.579 4.143 1.00 89.25 125 ARG A N 1
ATOM 950 C CA . ARG A 1 125 ? 10.293 5.391 3.630 1.00 89.25 125 ARG A CA 1
ATOM 951 C C . ARG A 1 125 ? 10.437 5.435 2.108 1.00 89.25 125 ARG A C 1
ATOM 953 O O . ARG A 1 125 ? 11.499 5.096 1.605 1.00 89.25 125 ARG A O 1
ATOM 960 N N . VAL A 1 126 ? 9.412 5.897 1.387 1.00 87.12 126 VAL A N 1
ATOM 961 C CA . VAL A 1 126 ? 9.472 6.100 -0.071 1.00 87.12 126 VAL A CA 1
ATOM 962 C C . VAL A 1 126 ? 10.470 7.204 -0.431 1.00 87.12 126 VAL A C 1
ATOM 964 O O . VAL A 1 126 ? 11.284 7.021 -1.330 1.00 87.12 126 VAL A O 1
ATOM 967 N N . ASN A 1 127 ? 10.476 8.317 0.306 1.00 86.50 127 ASN A N 1
ATOM 968 C CA . ASN A 1 127 ? 11.425 9.412 0.099 1.00 86.50 127 ASN A CA 1
ATOM 969 C C . ASN A 1 127 ? 12.871 8.992 0.397 1.00 86.50 127 ASN A C 1
ATOM 971 O O . ASN A 1 127 ? 13.782 9.431 -0.297 1.00 86.50 127 ASN A O 1
ATOM 975 N N . ALA A 1 128 ? 13.093 8.109 1.376 1.00 85.56 128 ALA A N 1
ATOM 976 C CA . ALA A 1 128 ? 14.423 7.571 1.655 1.00 85.56 128 ALA A CA 1
ATOM 977 C C . ALA A 1 128 ? 15.010 6.789 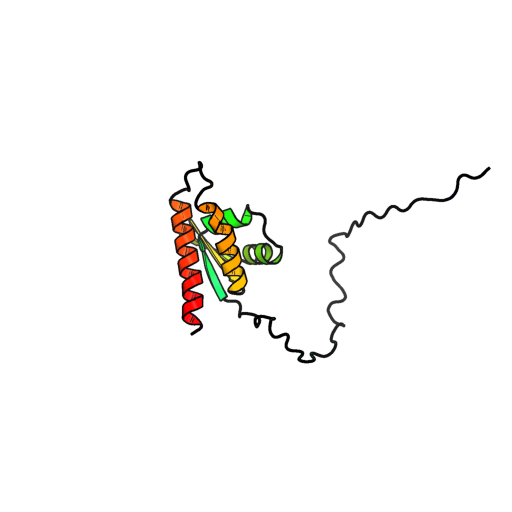0.464 1.00 85.56 128 ALA A C 1
ATOM 979 O O . ALA A 1 128 ? 16.212 6.872 0.237 1.00 85.56 128 ALA A O 1
ATOM 980 N N . LEU A 1 129 ? 14.179 6.105 -0.337 1.00 77.81 129 LEU A N 1
ATOM 981 C CA . LEU A 1 129 ? 14.634 5.432 -1.564 1.00 77.81 129 LEU A CA 1
ATOM 982 C C . LEU A 1 129 ? 15.132 6.419 -2.622 1.00 77.81 129 LEU A C 1
ATOM 984 O O . LEU A 1 129 ? 16.103 6.146 -3.320 1.00 77.81 129 LEU A O 1
ATOM 988 N N . ALA A 1 130 ? 14.458 7.567 -2.751 1.00 68.75 130 ALA A N 1
ATOM 989 C CA . ALA A 1 130 ? 14.848 8.594 -3.712 1.00 68.75 130 ALA A CA 1
ATOM 990 C C . ALA A 1 130 ? 16.214 9.205 -3.365 1.00 68.75 130 ALA A C 1
ATOM 992 O O . ALA A 1 130 ? 16.958 9.584 -4.263 1.00 68.75 130 ALA A O 1
ATOM 993 N N . THR A 1 131 ? 16.549 9.263 -2.075 1.00 63.03 131 THR A N 1
ATOM 994 C CA . THR A 1 131 ? 17.840 9.768 -1.592 1.00 63.03 131 THR A CA 1
ATOM 995 C C . THR A 1 131 ? 18.972 8.743 -1.734 1.00 63.03 131 THR A C 1
ATOM 997 O O . THR A 1 131 ? 20.109 9.146 -1.927 1.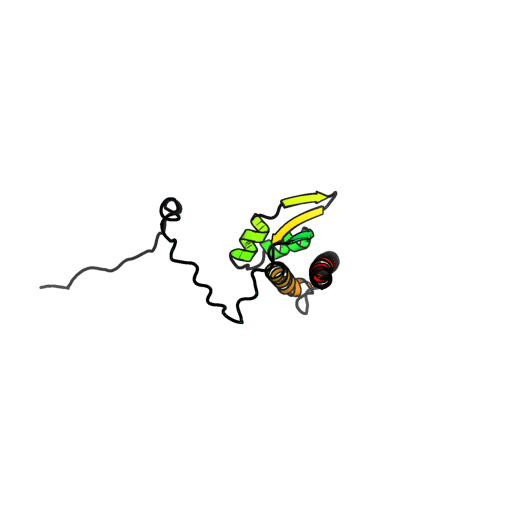00 63.03 131 THR A O 1
ATOM 1000 N N . ASP A 1 132 ? 18.678 7.441 -1.663 1.00 57.78 132 ASP A N 1
ATOM 1001 C CA . ASP A 1 132 ? 19.671 6.349 -1.770 1.00 57.78 132 ASP A CA 1
ATOM 1002 C C . ASP A 1 132 ? 20.118 6.066 -3.220 1.00 57.78 132 ASP A C 1
ATOM 1004 O O . ASP A 1 132 ? 21.064 5.324 -3.457 1.00 57.78 132 ASP A O 1
ATOM 1008 N N . THR A 1 133 ? 19.438 6.659 -4.208 1.00 53.16 133 THR A N 1
ATOM 1009 C CA . THR A 1 133 ? 19.722 6.465 -5.645 1.00 53.16 133 THR A CA 1
ATOM 1010 C C . THR A 1 133 ? 20.637 7.564 -6.235 1.00 53.16 133 THR A C 1
ATOM 1012 O O . THR A 1 133 ? 20.788 7.641 -7.453 1.00 53.16 133 THR A O 1
ATOM 1015 N N . LEU A 1 134 ? 21.241 8.428 -5.404 1.00 48.16 134 LEU A N 1
ATOM 1016 C CA . LEU A 1 134 ? 22.197 9.482 -5.804 1.00 48.16 134 LEU A CA 1
ATOM 1017 C C . LEU A 1 134 ? 23.624 9.147 -5.356 1.00 48.16 134 LEU A C 1
ATOM 1019 O O . LEU A 1 134 ? 24.549 9.401 -6.159 1.00 48.16 134 LEU A O 1
#

Solvent-accessible surface area (backbone atoms only — not comparable to full-atom values): 8725 Å² total; per-residue (Å²): 135,85,85,83,80,86,87,82,84,76,83,84,79,79,65,97,80,74,88,81,86,84,86,83,82,80,80,76,76,91,69,90,71,86,55,102,78,63,74,69,84,56,68,70,41,80,44,73,32,40,35,74,52,54,56,50,54,72,74,45,97,63,56,72,70,59,47,50,36,62,69,71,25,47,78,44,83,53,88,100,48,40,33,32,38,28,64,40,30,60,69,58,55,50,51,58,50,58,66,52,55,66,55,69,36,56,96,91,46,84,45,54,70,70,54,53,51,38,48,52,55,36,51,52,55,56,52,49,56,67,63,75,75,113

Nearest PDB structures (foldseek):
  3ihr-assembly1_A  TM=6.186E-01  e=2.920E+00  Homo sapiens
  6rm3-assembly1_ST0  TM=2.674E-01  e=6.869E-01  Vairimorpha necatrix
  5y5z-assembly1_N  TM=3.898E-01  e=4.453E+00  Thermus thermophilus HB8
  8brp-assembly2_C  TM=2.815E-01  e=3.101E+00  Kamptonema
  8brp-assembly1_B  TM=2.523E-01  e=2.160E+00  Kamptonema

Foldseek 3Di:
DDDDDDDDDDDPPPDPPPPDDDPPPPDDDPDDDDDVPPPDQAAWDKDWAWVLLLVVLCVDDDDPVLNVQSVPWDWADDPPTIITTGTGGLVSLVVSLVVLVPLPDDVPGHRDPVSVVRSVVSVVRSVVVVVVVD

Secondary structure (DSSP, 8-state):
---------------TT--SS-SSS----------TTS---PPPEEEEEEHHHHHHHHHS---HHHHHHHHSPEEEEETTEEEEEEEE-HHHHHHHHHHGGGGG--TTS---HHHHHHHHHHHHHHHHHHHHT-

Mean predicted aligned error: 15.52 Å